Protein AF-A0A2W6C1U0-F1 (afdb_monomer_lite)

pLDDT: mean 88.22, std 11.82, range [47.94, 98.25]

Sequence (94 aa):
MPPDPFDLALVHSGEMDEQALGQVASDRREALLARQNSVRHLAEETDPWLTEAERMTIEHLIGRLAAEVRWHEQLLDRLPKIVADHQARRDEYS

Radius of gyration: 17.96 Å; chains: 1; bounding box: 37×24×55 Å

Foldseek 3Di:
DPPDVLVVCLVVCLVPDLVVNLVVLVVVLVVLVVVLVVLVVVCVVCVVVDDPVRVVVSVVSSVVSVVSNVVSVVCSVCSVVSNVVSVVVVVVVD

Secondary structure (DSSP, 8-state):
-PPPHHHHHHHTGGGS-HHHHHHHHHHHHHHHHHHHHHHHHHHHHHGGG--HHHHHHHHHHHHHHHHHHHHHHHHHHHHHHHHHHHHHHHHH--

Structure (mmCIF, N/CA/C/O backbone):
data_AF-A0A2W6C1U0-F1
#
_entry.id   AF-A0A2W6C1U0-F1
#
loop_
_atom_site.group_PDB
_atom_site.id
_atom_site.type_symbol
_atom_site.label_atom_id
_atom_site.label_alt_id
_atom_site.label_comp_id
_atom_site.label_asym_id
_atom_site.label_entity_id
_atom_site.label_seq_id
_atom_site.pdbx_PDB_ins_code
_atom_site.Cartn_x
_atom_site.Cartn_y
_atom_site.Cartn_z
_atom_site.occupancy
_atom_site.B_iso_or_equiv
_atom_site.auth_seq_id
_atom_site.auth_comp_id
_atom_site.auth_asym_id
_atom_site.auth_atom_id
_atom_site.pdbx_PDB_model_num
ATOM 1 N N . MET A 1 1 ? -4.867 19.000 -5.882 1.00 47.94 1 MET A N 1
ATOM 2 C CA . MET A 1 1 ? -3.946 18.119 -5.139 1.00 47.94 1 MET A CA 1
ATOM 3 C C . MET A 1 1 ? -2.726 17.946 -6.025 1.00 47.94 1 MET A C 1
ATOM 5 O O . MET A 1 1 ? -2.944 17.715 -7.210 1.00 47.94 1 MET A O 1
ATOM 9 N N . PRO A 1 2 ? -1.497 18.191 -5.543 1.00 50.81 2 PRO A N 1
ATOM 10 C CA . PRO 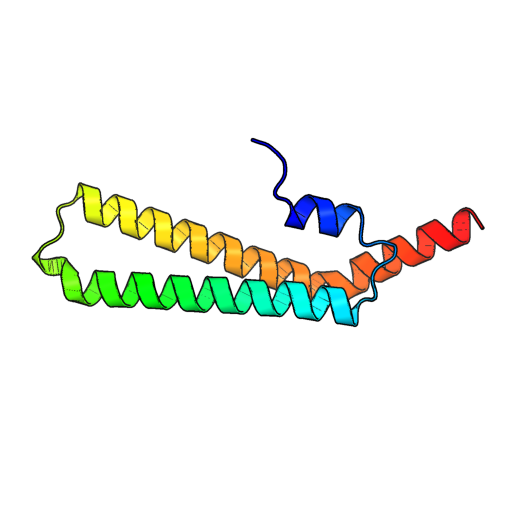A 1 2 ? -0.309 17.910 -6.346 1.00 50.81 2 PRO A CA 1
ATOM 11 C C . PRO A 1 2 ? -0.317 16.430 -6.772 1.00 50.81 2 PRO A C 1
ATOM 13 O O . PRO A 1 2 ? -0.862 15.614 -6.022 1.00 50.81 2 PRO A O 1
ATOM 16 N N . PRO A 1 3 ? 0.206 16.094 -7.966 1.00 62.53 3 PRO A N 1
ATOM 17 C CA . PRO A 1 3 ? 0.305 14.705 -8.411 1.00 62.53 3 PRO A CA 1
ATOM 18 C C . PRO A 1 3 ? 1.086 13.886 -7.379 1.00 62.53 3 PRO A C 1
ATOM 20 O O . PRO A 1 3 ? 2.008 14.421 -6.752 1.00 62.53 3 PRO A O 1
ATOM 23 N N . ASP A 1 4 ? 0.704 12.620 -7.171 1.00 76.75 4 ASP A N 1
ATOM 24 C CA . ASP A 1 4 ? 1.478 11.745 -6.289 1.00 76.75 4 ASP A CA 1
ATOM 25 C C . ASP A 1 4 ? 2.925 11.710 -6.818 1.00 76.75 4 ASP A C 1
ATOM 27 O O . ASP A 1 4 ? 3.132 11.568 -8.028 1.00 76.75 4 ASP A O 1
ATOM 31 N N . PRO A 1 5 ? 3.947 11.877 -5.960 1.00 70.12 5 PRO A N 1
ATOM 32 C CA . PRO A 1 5 ? 5.340 11.838 -6.397 1.00 70.12 5 PRO A CA 1
ATOM 33 C C . PRO A 1 5 ? 5.694 10.559 -7.166 1.00 70.12 5 PRO A C 1
ATOM 35 O O . PRO A 1 5 ? 6.572 10.583 -8.025 1.00 70.12 5 PRO A O 1
ATOM 38 N N . PHE A 1 6 ? 5.001 9.457 -6.876 1.00 74.06 6 PHE A N 1
ATOM 39 C CA . PHE A 1 6 ? 5.135 8.190 -7.575 1.00 74.06 6 PHE A CA 1
ATOM 40 C C . PHE A 1 6 ? 4.513 8.234 -8.974 1.00 74.06 6 PHE A C 1
ATOM 42 O O . PHE A 1 6 ? 5.142 7.770 -9.919 1.00 74.06 6 PHE A O 1
ATOM 49 N N . ASP A 1 7 ? 3.335 8.843 -9.137 1.00 79.75 7 ASP A N 1
ATOM 50 C CA . ASP A 1 7 ? 2.722 9.045 -10.458 1.00 79.75 7 ASP A CA 1
ATOM 51 C C . ASP A 1 7 ? 3.627 9.901 -11.348 1.00 79.75 7 ASP A C 1
ATOM 53 O O . ASP A 1 7 ? 3.823 9.610 -12.528 1.00 79.75 7 ASP A O 1
ATOM 57 N N . LEU A 1 8 ? 4.228 10.942 -10.767 1.00 68.94 8 LEU A N 1
ATOM 58 C CA . LEU A 1 8 ? 5.170 11.805 -11.470 1.00 68.94 8 LEU A CA 1
ATOM 59 C C . LEU A 1 8 ? 6.441 11.039 -11.865 1.00 68.94 8 LEU A C 1
ATOM 61 O O . LEU A 1 8 ? 6.879 11.124 -13.010 1.00 68.94 8 LEU A O 1
ATOM 65 N N . ALA A 1 9 ? 7.011 10.260 -10.942 1.00 75.19 9 ALA A N 1
ATOM 66 C CA . ALA A 1 9 ? 8.168 9.416 -11.226 1.00 75.19 9 ALA A CA 1
ATOM 67 C C . ALA A 1 9 ? 7.865 8.380 -12.320 1.00 75.19 9 ALA A C 1
ATOM 69 O O . ALA A 1 9 ? 8.692 8.175 -13.204 1.00 75.19 9 ALA A O 1
ATOM 70 N N . LEU A 1 10 ? 6.667 7.789 -12.316 1.00 79.12 10 LEU A N 1
ATOM 71 C CA . LEU A 1 10 ? 6.220 6.849 -13.340 1.00 79.12 10 LEU A CA 1
ATOM 72 C C . LEU A 1 10 ? 6.153 7.507 -14.725 1.00 79.12 10 LEU A C 1
ATOM 74 O O . LEU A 1 10 ? 6.679 6.952 -15.686 1.00 79.12 10 LEU A O 1
ATOM 78 N N . VAL A 1 11 ? 5.580 8.710 -14.835 1.00 79.25 11 VAL A N 1
ATOM 79 C CA . VAL A 1 11 ? 5.519 9.464 -16.105 1.00 79.25 11 VAL A CA 1
ATOM 80 C C . VAL A 1 11 ? 6.916 9.774 -16.661 1.00 79.25 11 VAL A C 1
ATOM 82 O O . VAL A 1 11 ? 7.110 9.788 -17.877 1.00 79.25 11 VAL A O 1
ATOM 85 N N . HIS A 1 12 ? 7.897 9.991 -15.785 1.00 72.81 12 HIS A N 1
ATOM 86 C CA . HIS A 1 12 ? 9.281 10.298 -16.156 1.00 72.81 12 HIS A CA 1
ATOM 87 C C . HIS A 1 12 ? 10.216 9.080 -16.152 1.00 72.81 12 HIS A C 1
ATOM 89 O O . HIS A 1 12 ? 11.417 9.228 -16.368 1.00 72.81 12 HIS A O 1
ATOM 95 N N . SER A 1 13 ? 9.683 7.871 -15.965 1.00 70.50 13 SER A N 1
ATOM 96 C CA . SER A 1 13 ? 10.472 6.644 -15.806 1.00 70.50 13 SER A CA 1
ATOM 97 C C . SER A 1 13 ? 11.141 6.140 -17.089 1.00 70.50 13 SER A C 1
ATOM 99 O O . SER A 1 13 ? 11.777 5.094 -17.066 1.00 70.50 13 SER A O 1
ATOM 101 N N . GLY A 1 14 ? 11.068 6.880 -18.201 1.00 66.38 14 G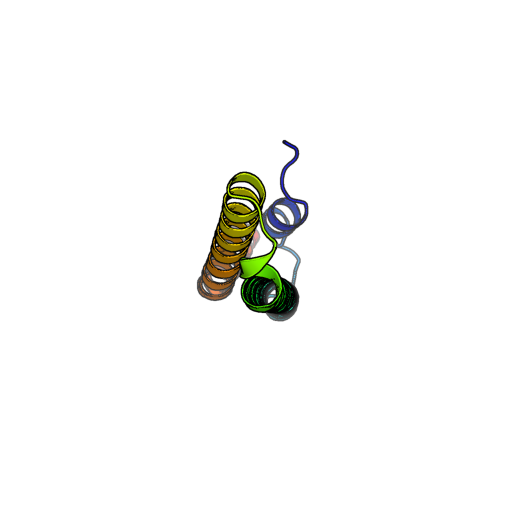LY A N 1
ATOM 102 C CA . GLY A 1 14 ? 11.669 6.482 -19.479 1.00 66.38 14 GLY A CA 1
ATOM 103 C C . GLY A 1 14 ? 13.183 6.223 -19.428 1.00 66.38 14 GLY A C 1
ATOM 104 O O . GLY A 1 14 ? 13.705 5.529 -20.298 1.00 66.38 14 GLY A O 1
ATOM 105 N N . GLU A 1 15 ? 13.886 6.728 -18.412 1.00 66.25 15 GLU A N 1
ATOM 106 C CA . GLU A 1 15 ? 15.310 6.448 -18.165 1.00 66.25 15 GLU A CA 1
ATOM 107 C C . GLU A 1 15 ? 15.560 5.350 -17.117 1.00 66.25 15 GLU A C 1
ATOM 109 O O . GLU A 1 15 ? 16.702 4.937 -16.918 1.00 66.25 15 GLU A O 1
ATOM 114 N N . MET A 1 16 ? 14.516 4.872 -16.436 1.00 68.56 16 MET A N 1
ATOM 115 C CA . MET A 1 16 ? 14.630 3.859 -15.393 1.00 68.56 16 MET A CA 1
ATOM 116 C C . MET A 1 16 ? 14.617 2.450 -15.984 1.00 68.56 16 MET A C 1
ATOM 118 O O . MET A 1 16 ? 13.874 2.142 -16.913 1.00 68.56 16 MET A O 1
ATOM 122 N N . ASP A 1 17 ? 15.433 1.583 -15.394 1.00 80.06 17 ASP A N 1
ATOM 123 C CA . ASP A 1 17 ? 15.412 0.151 -15.662 1.00 80.06 17 ASP A CA 1
ATOM 124 C C . ASP A 1 17 ? 14.079 -0.471 -15.201 1.00 80.06 17 ASP A C 1
ATOM 126 O O . ASP A 1 17 ? 13.577 -0.154 -14.117 1.00 80.06 17 ASP A O 1
ATOM 130 N N . GLU A 1 18 ? 13.517 -1.372 -16.013 1.00 83.44 18 GLU A N 1
ATOM 131 C CA . GLU A 1 18 ? 12.256 -2.073 -15.733 1.00 83.44 18 GLU A CA 1
ATOM 132 C C . GLU A 1 18 ? 12.317 -2.795 -14.389 1.00 83.44 18 GLU A C 1
ATOM 134 O O . GLU A 1 18 ? 11.382 -2.716 -13.591 1.00 83.44 18 GLU A O 1
ATOM 139 N N . GLN A 1 19 ? 13.443 -3.459 -14.117 1.00 86.00 19 GLN A N 1
ATOM 140 C CA . GLN A 1 19 ? 13.640 -4.202 -12.880 1.00 86.00 19 GLN A CA 1
ATOM 141 C C . GLN A 1 19 ? 13.644 -3.263 -11.667 1.00 86.00 19 GLN A C 1
ATOM 143 O O . GLN A 1 19 ? 13.029 -3.571 -10.645 1.00 86.00 19 GLN A O 1
ATOM 148 N N . ALA A 1 20 ? 14.292 -2.101 -11.778 1.00 84.88 20 ALA A N 1
ATOM 149 C CA . ALA A 1 20 ? 14.315 -1.103 -10.714 1.00 84.88 20 ALA A CA 1
ATOM 150 C C . ALA A 1 20 ? 12.915 -0.528 -10.443 1.00 84.88 20 ALA A C 1
ATOM 152 O O . ALA A 1 20 ? 12.497 -0.436 -9.287 1.00 84.88 20 ALA A O 1
ATOM 153 N N . LEU A 1 21 ? 12.167 -0.182 -11.496 1.00 84.56 21 LEU A N 1
ATOM 154 C CA . LEU A 1 21 ? 10.801 0.325 -11.363 1.00 84.56 21 LEU A CA 1
ATOM 155 C C . LEU A 1 21 ? 9.854 -0.741 -10.787 1.00 84.56 21 LEU A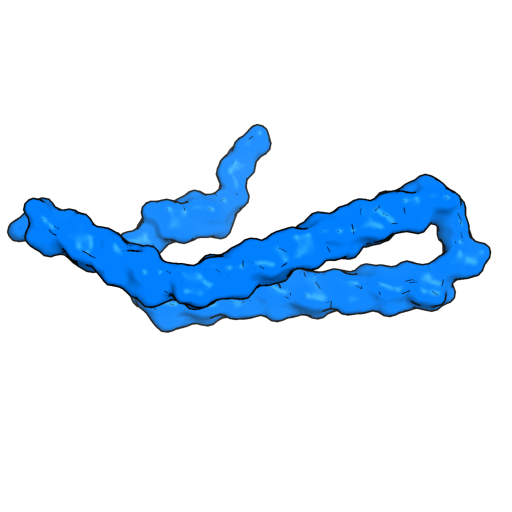 C 1
ATOM 157 O O . LEU A 1 21 ? 9.042 -0.438 -9.911 1.00 84.56 21 LEU A O 1
ATOM 161 N N . GLY A 1 22 ? 10.006 -1.994 -11.223 1.00 90.81 22 GLY A N 1
ATOM 162 C CA . GLY A 1 22 ? 9.285 -3.145 -10.684 1.00 90.81 22 GLY A CA 1
ATOM 163 C C . GLY A 1 22 ? 9.544 -3.357 -9.197 1.00 90.81 22 GLY A C 1
ATOM 164 O O . GLY A 1 22 ? 8.592 -3.517 -8.433 1.00 90.81 22 GLY A O 1
ATOM 165 N N . GLN A 1 23 ? 10.805 -3.277 -8.764 1.00 91.25 23 GLN A N 1
ATOM 166 C CA . GLN A 1 23 ? 11.153 -3.418 -7.351 1.00 91.25 23 GLN A CA 1
ATOM 167 C C . GLN A 1 23 ? 10.519 -2.309 -6.505 1.00 91.25 23 GLN A C 1
ATOM 169 O O . GLN A 1 23 ? 9.854 -2.598 -5.515 1.00 91.25 23 GLN A O 1
ATOM 174 N N . VAL A 1 24 ? 10.638 -1.047 -6.929 1.00 89.50 24 VAL A N 1
ATOM 175 C CA . VAL A 1 24 ? 10.065 0.094 -6.195 1.00 89.50 24 VAL A CA 1
ATOM 176 C C . VAL A 1 24 ? 8.535 0.004 -6.106 1.00 89.50 24 VAL A C 1
ATOM 178 O O . VAL A 1 24 ? 7.956 0.275 -5.050 1.00 89.50 24 VAL A O 1
ATOM 181 N N . ALA A 1 25 ? 7.863 -0.403 -7.187 1.00 91.31 25 ALA A N 1
ATOM 182 C CA . ALA A 1 25 ? 6.418 -0.618 -7.185 1.00 91.31 25 ALA A CA 1
ATOM 183 C C . ALA A 1 25 ? 6.005 -1.786 -6.269 1.00 91.31 25 ALA A C 1
ATOM 185 O O . ALA A 1 25 ? 5.006 -1.674 -5.550 1.00 91.31 25 ALA A O 1
ATOM 186 N N . SER A 1 26 ? 6.780 -2.876 -6.254 1.00 95.00 26 SER A N 1
ATOM 187 C CA . SER A 1 26 ? 6.544 -4.037 -5.388 1.00 95.00 26 SER A CA 1
ATOM 188 C C . SER A 1 26 ? 6.715 -3.688 -3.911 1.00 95.00 26 SER A C 1
ATOM 190 O O . SER A 1 26 ? 5.810 -3.944 -3.118 1.00 95.00 26 SER A O 1
ATOM 192 N N . ASP A 1 27 ? 7.810 -3.020 -3.545 1.00 94.88 27 ASP A N 1
ATOM 193 C CA . ASP A 1 27 ? 8.084 -2.609 -2.163 1.00 94.88 27 ASP A CA 1
ATOM 194 C C . ASP A 1 27 ? 6.963 -1.706 -1.628 1.00 94.88 27 ASP A C 1
ATOM 196 O O . ASP A 1 27 ? 6.473 -1.868 -0.504 1.00 94.88 27 ASP A O 1
ATOM 200 N N . ARG A 1 28 ? 6.490 -0.766 -2.461 1.00 94.06 28 ARG A N 1
ATOM 201 C CA . ARG A 1 28 ? 5.379 0.120 -2.095 1.00 94.06 28 ARG A CA 1
ATOM 202 C C . ARG A 1 28 ? 4.068 -0.649 -1.939 1.00 94.06 28 ARG A C 1
ATOM 204 O O . ARG A 1 28 ? 3.343 -0.406 -0.971 1.00 94.06 28 ARG A O 1
ATOM 211 N N . ARG A 1 29 ? 3.773 -1.599 -2.834 1.00 96.56 29 ARG A N 1
ATOM 212 C CA . ARG A 1 29 ? 2.609 -2.493 -2.712 1.00 96.56 29 ARG A CA 1
ATOM 213 C C . ARG A 1 29 ? 2.647 -3.273 -1.397 1.00 96.56 29 ARG A C 1
ATOM 215 O O . ARG A 1 29 ? 1.636 -3.330 -0.699 1.00 96.56 29 ARG A O 1
ATOM 222 N N . GLU A 1 30 ? 3.790 -3.859 -1.052 1.00 98.06 30 GLU A N 1
ATOM 223 C CA . GLU A 1 30 ? 3.960 -4.646 0.172 1.00 98.06 30 GLU A CA 1
ATOM 224 C C . GLU A 1 30 ? 3.768 -3.796 1.430 1.00 98.06 30 GLU A C 1
ATOM 226 O O . GLU A 1 30 ? 3.036 -4.196 2.337 1.00 98.06 30 GLU A O 1
ATOM 231 N N . ALA A 1 31 ? 4.332 -2.586 1.461 1.00 97.06 31 ALA A N 1
ATOM 232 C CA . ALA A 1 31 ? 4.139 -1.654 2.569 1.00 97.06 31 ALA A CA 1
ATOM 233 C C . ALA A 1 31 ? 2.663 -1.247 2.746 1.00 97.06 31 ALA A C 1
ATOM 235 O O . ALA A 1 31 ? 2.156 -1.187 3.871 1.00 97.06 31 ALA A O 1
ATOM 236 N N . LEU A 1 32 ? 1.949 -0.993 1.643 1.00 97.06 32 LEU A N 1
ATOM 237 C CA . LEU A 1 32 ? 0.518 -0.672 1.661 1.00 97.06 32 LEU A CA 1
ATOM 238 C C . LEU A 1 32 ? -0.323 -1.850 2.163 1.00 97.06 32 LEU A C 1
ATOM 240 O O . LEU A 1 32 ? -1.216 -1.652 2.990 1.00 97.06 32 LEU A O 1
ATOM 244 N N . LEU A 1 33 ? -0.014 -3.065 1.706 1.00 98.00 33 LEU A N 1
ATOM 245 C CA . LEU A 1 33 ? -0.697 -4.285 2.127 1.00 98.00 33 LEU A CA 1
ATOM 246 C C . LEU A 1 33 ? -0.463 -4.574 3.615 1.00 98.00 33 LEU A C 1
ATOM 248 O O . LEU A 1 33 ? -1.414 -4.837 4.350 1.00 98.00 33 LEU A O 1
ATOM 252 N N . ALA A 1 34 ? 0.782 -4.459 4.083 1.00 98.25 34 ALA A N 1
ATOM 253 C CA . ALA A 1 34 ? 1.116 -4.606 5.495 1.00 98.25 34 ALA A CA 1
ATOM 254 C C . ALA A 1 34 ? 0.341 -3.594 6.349 1.00 98.25 34 ALA A C 1
ATOM 256 O O . ALA A 1 34 ? -0.300 -3.968 7.330 1.00 98.25 34 ALA A O 1
ATOM 257 N N . ARG A 1 35 ? 0.307 -2.322 5.929 1.00 98.06 35 ARG A N 1
ATOM 258 C CA . ARG A 1 35 ? -0.465 -1.281 6.616 1.00 98.06 35 ARG A CA 1
ATOM 259 C C . ARG A 1 35 ? -1.960 -1.590 6.639 1.00 98.06 35 ARG A C 1
ATOM 261 O O . ARG A 1 35 ? -2.594 -1.399 7.674 1.00 98.06 35 ARG A O 1
ATOM 268 N N . GLN A 1 36 ? -2.527 -2.054 5.527 1.00 98.06 36 GLN A N 1
ATOM 269 C CA . GLN A 1 36 ? -3.937 -2.434 5.453 1.00 98.06 36 GLN A CA 1
ATOM 270 C C . GLN A 1 36 ? -4.270 -3.544 6.455 1.00 98.06 36 GLN A C 1
ATOM 272 O O . GLN A 1 36 ? -5.270 -3.443 7.167 1.00 98.06 36 GLN A O 1
ATOM 277 N N . ASN A 1 37 ? -3.426 -4.574 6.524 1.00 97.94 37 ASN A N 1
ATOM 278 C CA . ASN A 1 37 ? -3.604 -5.697 7.438 1.00 97.94 37 ASN A CA 1
ATOM 279 C C . ASN A 1 37 ? -3.494 -5.253 8.900 1.00 97.94 37 ASN A C 1
ATOM 281 O O . ASN A 1 37 ? -4.350 -5.614 9.702 1.00 97.94 37 ASN A O 1
ATOM 285 N N . SER A 1 38 ? -2.518 -4.403 9.233 1.00 98.00 38 SER A N 1
ATOM 286 C CA . SER A 1 38 ? -2.377 -3.858 10.588 1.00 98.00 38 SER A CA 1
ATOM 287 C C . SER A 1 38 ? -3.591 -3.033 11.019 1.00 98.00 38 SER A C 1
ATOM 289 O O . SER A 1 38 ? -4.061 -3.183 12.143 1.00 98.00 38 SER A O 1
ATOM 291 N N . VAL A 1 39 ? -4.132 -2.185 10.134 1.00 97.38 39 VAL A N 1
ATOM 292 C CA . VAL A 1 39 ? -5.343 -1.398 10.435 1.00 97.38 39 VAL A CA 1
ATOM 293 C C . VAL A 1 39 ? -6.546 -2.313 10.649 1.00 97.38 39 VAL A C 1
ATOM 295 O O . VAL A 1 39 ? -7.316 -2.086 11.575 1.00 97.38 39 VAL A O 1
ATOM 298 N N . ARG A 1 40 ? -6.702 -3.352 9.821 1.00 97.12 40 ARG A N 1
ATOM 299 C CA . ARG A 1 40 ? -7.800 -4.315 9.960 1.00 97.12 40 ARG A CA 1
ATOM 300 C C . ARG A 1 40 ? -7.727 -5.072 11.280 1.00 97.12 40 ARG A C 1
ATOM 302 O O . ARG A 1 40 ? -8.726 -5.144 11.980 1.00 97.12 40 ARG A O 1
ATOM 309 N N . HIS A 1 41 ? -6.543 -5.563 11.627 1.00 96.94 41 HIS A N 1
ATOM 310 C CA . HIS A 1 41 ? -6.336 -6.288 12.872 1.00 96.94 41 HIS A CA 1
ATOM 311 C C . HIS A 1 41 ? -6.653 -5.413 14.092 1.00 96.94 41 HIS A C 1
ATOM 313 O O . HIS A 1 41 ? -7.417 -5.816 14.961 1.00 96.94 41 HIS A O 1
ATOM 319 N N . LEU A 1 42 ? -6.163 -4.168 14.104 1.00 95.19 42 LEU A N 1
ATOM 320 C CA . LEU A 1 42 ? -6.466 -3.224 15.178 1.00 95.19 42 LEU A CA 1
ATOM 321 C C . LEU A 1 42 ? -7.966 -2.903 15.268 1.00 95.19 42 LEU A C 1
ATOM 323 O O . LEU A 1 42 ? -8.505 -2.777 16.366 1.00 95.19 42 LEU A O 1
ATOM 327 N N . ALA A 1 43 ? -8.647 -2.758 14.129 1.00 95.06 43 ALA A N 1
ATOM 328 C CA . ALA A 1 43 ? -10.085 -2.509 14.092 1.00 95.06 43 ALA A CA 1
ATOM 329 C C . ALA A 1 43 ? -10.874 -3.672 14.706 1.00 95.06 43 ALA A C 1
ATOM 331 O O . ALA A 1 43 ? -11.768 -3.437 15.508 1.00 95.06 43 ALA A O 1
ATOM 332 N N . GLU A 1 44 ? -10.502 -4.912 14.382 1.00 95.12 44 GLU A N 1
ATOM 333 C CA . GLU A 1 44 ? -11.123 -6.121 14.935 1.00 95.12 44 GLU A CA 1
ATOM 334 C C . GLU A 1 44 ? -10.918 -6.226 16.455 1.00 95.12 44 GLU A C 1
ATOM 336 O O . GLU A 1 44 ? -11.851 -6.566 17.180 1.00 95.12 44 GLU A O 1
ATOM 341 N N . GLU A 1 45 ? -9.726 -5.889 16.957 1.00 95.38 45 GLU A N 1
ATOM 342 C CA . GLU A 1 45 ? -9.423 -5.907 18.396 1.00 95.38 45 GLU A CA 1
ATOM 343 C C . GLU A 1 45 ? -10.139 -4.798 19.181 1.00 95.38 45 GLU A C 1
ATOM 345 O O . GLU A 1 45 ? -10.507 -4.986 20.344 1.00 95.38 45 GLU A O 1
ATOM 350 N N . THR A 1 46 ? -10.321 -3.628 18.564 1.00 94.06 46 THR A N 1
ATOM 351 C CA . THR A 1 46 ? -10.863 -2.435 19.232 1.00 94.06 46 THR A CA 1
ATOM 352 C C . THR A 1 46 ? -12.348 -2.205 18.976 1.00 94.06 46 THR A C 1
ATOM 354 O O . THR A 1 46 ? -12.929 -1.359 19.653 1.00 94.06 46 THR A O 1
ATOM 357 N N . ASP A 1 47 ? -12.977 -2.991 18.094 1.00 92.62 47 ASP A N 1
ATOM 358 C CA . ASP A 1 47 ? -14.378 -2.868 17.669 1.00 92.62 47 ASP A CA 1
ATOM 359 C C . ASP A 1 47 ? -15.368 -2.558 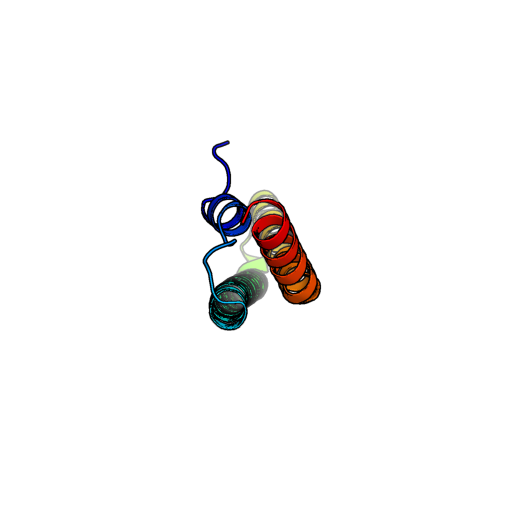18.810 1.00 92.62 47 ASP A C 1
ATOM 361 O O . ASP A 1 47 ? -16.133 -1.597 18.675 1.00 92.62 47 ASP A O 1
ATOM 365 N N . PRO A 1 48 ? -15.330 -3.246 19.975 1.00 94.44 48 PRO A N 1
ATOM 366 C CA . PRO A 1 48 ? -16.273 -2.989 21.068 1.00 94.44 48 PRO A CA 1
ATOM 367 C C . PRO A 1 48 ? -16.202 -1.572 21.657 1.00 94.44 48 PRO A C 1
ATOM 369 O O . PRO A 1 48 ? -17.134 -1.143 22.335 1.00 94.44 48 PRO A O 1
ATOM 372 N N . TRP A 1 49 ? -15.098 -0.861 21.426 1.00 94.88 49 TRP A N 1
ATOM 373 C CA . TRP A 1 49 ? -14.812 0.463 21.976 1.00 94.88 49 TRP A CA 1
ATOM 374 C C . TRP A 1 49 ? -14.949 1.587 20.945 1.00 94.88 49 TRP A C 1
ATOM 376 O O . TRP A 1 49 ? -14.818 2.753 21.312 1.00 94.88 49 TRP A O 1
ATOM 386 N N . LEU A 1 50 ? -15.207 1.254 19.677 1.00 95.19 50 LEU A N 1
ATOM 387 C CA . LEU A 1 50 ? -15.321 2.228 18.597 1.00 95.19 50 LEU A CA 1
ATOM 388 C C . LEU A 1 50 ? -16.737 2.791 18.496 1.00 95.19 50 LEU A C 1
ATOM 390 O O . LEU A 1 50 ? -17.728 2.058 18.451 1.00 95.19 50 LEU A O 1
ATOM 394 N N . THR A 1 51 ? -16.820 4.108 18.355 1.00 97.44 51 THR A N 1
ATOM 395 C CA . THR A 1 51 ? -18.029 4.797 17.904 1.00 97.44 51 THR A CA 1
ATOM 396 C C . THR A 1 51 ? -18.301 4.517 16.422 1.00 97.44 51 THR A C 1
ATOM 398 O O . THR A 1 51 ? -17.397 4.199 15.648 1.00 97.44 51 THR A O 1
ATOM 401 N N . GLU A 1 52 ? -19.543 4.721 15.979 1.00 97.25 52 GLU A N 1
ATOM 402 C CA . GLU A 1 52 ? -19.918 4.574 14.562 1.00 97.25 52 GLU A CA 1
ATOM 403 C C . GLU A 1 52 ? -19.107 5.486 13.625 1.00 97.25 52 GLU A C 1
ATOM 405 O O . GLU A 1 52 ? -18.743 5.094 12.518 1.00 97.25 52 GLU A O 1
ATOM 410 N N . ALA A 1 53 ? -18.767 6.700 14.070 1.00 97.44 53 ALA A N 1
ATOM 411 C CA . ALA A 1 53 ? -17.944 7.616 13.280 1.00 97.44 53 ALA A CA 1
ATOM 412 C C . ALA A 1 53 ? -16.503 7.101 13.110 1.00 97.44 53 ALA A C 1
ATOM 414 O O . ALA A 1 53 ? -15.908 7.247 12.036 1.00 97.44 53 ALA A O 1
ATOM 415 N N . GLU A 1 54 ? -15.941 6.477 14.148 1.00 97.19 54 GLU A N 1
ATOM 416 C CA . GLU A 1 54 ? -14.615 5.857 14.089 1.00 97.19 54 GLU A CA 1
ATOM 417 C C . GLU A 1 54 ? -14.625 4.619 13.190 1.00 97.19 54 GLU A C 1
ATOM 419 O O . GLU A 1 54 ? -13.747 4.503 12.334 1.00 97.19 54 GLU A O 1
ATOM 424 N N . ARG A 1 55 ? -15.654 3.764 13.293 1.00 96.94 55 ARG A N 1
ATOM 425 C CA . ARG A 1 55 ? -15.864 2.619 12.386 1.00 96.94 55 ARG A CA 1
ATOM 426 C C . ARG A 1 55 ? -15.881 3.072 10.927 1.00 96.94 55 ARG A C 1
ATOM 428 O O . ARG A 1 55 ? -15.068 2.606 10.132 1.00 96.94 55 ARG A O 1
ATOM 435 N N . MET A 1 56 ? -16.702 4.071 10.602 1.00 98.00 56 MET A N 1
ATOM 436 C CA . MET A 1 56 ? -16.777 4.644 9.253 1.00 98.00 56 MET A CA 1
ATOM 437 C C . MET A 1 56 ? -15.432 5.197 8.761 1.00 98.00 56 MET A C 1
ATOM 439 O O . MET A 1 56 ? -15.073 5.042 7.591 1.00 98.00 56 MET A O 1
ATOM 443 N N . THR A 1 57 ? -14.666 5.844 9.641 1.00 97.75 57 THR A N 1
ATOM 444 C CA . THR A 1 57 ? -13.350 6.401 9.291 1.00 97.75 57 THR A CA 1
ATOM 445 C C . THR A 1 57 ? -12.327 5.297 9.016 1.00 97.75 57 THR A C 1
ATOM 447 O O . THR A 1 57 ? -11.557 5.388 8.054 1.00 97.75 57 THR A O 1
ATOM 450 N N . ILE A 1 58 ? -12.329 4.239 9.828 1.00 97.38 58 ILE A N 1
ATOM 451 C CA . ILE A 1 58 ? -11.453 3.075 9.666 1.00 97.38 58 ILE A CA 1
ATOM 452 C C . ILE A 1 58 ? -11.808 2.307 8.392 1.00 97.38 58 ILE A C 1
ATOM 454 O O . ILE A 1 58 ? -10.916 2.010 7.596 1.00 97.38 58 ILE A O 1
ATOM 458 N N . GLU A 1 59 ? -13.092 2.047 8.141 1.00 97.19 59 GLU A N 1
ATOM 459 C CA . GLU A 1 59 ? -13.560 1.415 6.903 1.00 97.19 59 GLU A CA 1
ATOM 460 C C . GLU A 1 59 ? -13.132 2.214 5.671 1.00 97.19 59 GLU A C 1
ATOM 462 O O . GLU A 1 59 ? -12.602 1.652 4.707 1.00 97.19 59 GLU A O 1
ATOM 467 N N . HIS A 1 60 ? -13.281 3.541 5.717 1.00 98.06 60 HIS A N 1
ATOM 468 C CA . HIS A 1 60 ? -12.827 4.415 4.643 1.00 98.06 60 HIS A CA 1
ATOM 469 C C . HIS A 1 60 ? -11.310 4.312 4.413 1.00 98.06 60 HIS A C 1
ATOM 471 O O . HIS A 1 60 ? -10.863 4.212 3.266 1.00 98.06 60 HIS A O 1
ATOM 477 N N . LEU A 1 61 ? -10.505 4.287 5.482 1.00 97.88 61 LEU A N 1
ATOM 478 C CA . LEU A 1 61 ? -9.054 4.106 5.388 1.00 97.88 61 LEU A CA 1
ATOM 479 C C . LEU A 1 61 ? -8.685 2.744 4.780 1.00 97.88 61 LE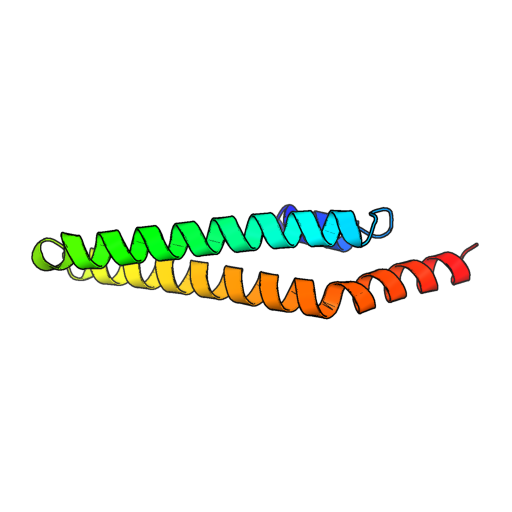U A C 1
ATOM 481 O O . LEU A 1 61 ? -7.849 2.691 3.876 1.00 97.88 61 LEU A O 1
ATOM 485 N N . ILE A 1 62 ? -9.319 1.658 5.230 1.00 97.81 62 ILE A N 1
ATOM 486 C CA . ILE A 1 62 ? -9.108 0.308 4.686 1.00 97.81 62 ILE A CA 1
ATOM 487 C C . ILE A 1 62 ? -9.468 0.273 3.198 1.00 97.81 62 ILE A C 1
ATOM 489 O O . ILE A 1 62 ? -8.715 -0.294 2.403 1.00 97.81 62 ILE A O 1
ATOM 493 N N . GLY A 1 63 ? -10.582 0.898 2.809 1.00 97.81 63 GLY A N 1
ATOM 494 C CA . GLY A 1 63 ? -11.025 0.995 1.419 1.00 97.81 63 GLY A CA 1
ATOM 495 C C . GLY A 1 63 ? -10.037 1.757 0.534 1.00 97.81 63 GLY A C 1
ATOM 496 O O . GLY A 1 63 ? -9.718 1.298 -0.565 1.00 97.81 63 GLY A O 1
ATOM 497 N N . ARG A 1 64 ? -9.492 2.876 1.029 1.00 97.81 64 ARG A N 1
ATOM 498 C CA . ARG A 1 64 ? -8.438 3.632 0.337 1.00 97.81 64 ARG A CA 1
ATOM 499 C C . ARG A 1 64 ? -7.170 2.805 0.164 1.00 97.81 64 ARG A C 1
ATOM 501 O O . ARG A 1 64 ? -6.697 2.677 -0.956 1.00 97.81 64 ARG A O 1
ATOM 508 N N . LEU A 1 65 ? -6.665 2.181 1.230 1.00 97.62 65 LEU A N 1
ATOM 509 C CA . LEU A 1 65 ? -5.479 1.318 1.151 1.00 97.62 65 LEU A CA 1
ATOM 510 C C . LEU A 1 65 ? -5.689 0.152 0.174 1.00 97.62 65 LEU A C 1
ATOM 512 O O . LEU A 1 65 ? -4.802 -0.149 -0.617 1.00 97.62 65 LEU A O 1
ATOM 516 N N . ALA A 1 66 ? -6.879 -0.455 0.163 1.00 97.69 66 ALA A N 1
ATOM 517 C CA . ALA A 1 66 ? -7.216 -1.510 -0.790 1.00 97.69 66 ALA A CA 1
ATOM 518 C C . ALA A 1 66 ? -7.170 -1.021 -2.247 1.00 97.69 66 ALA A C 1
ATOM 520 O O . ALA A 1 66 ? -6.750 -1.759 -3.135 1.00 97.69 66 ALA A O 1
ATOM 521 N N . ALA A 1 67 ? -7.644 0.202 -2.505 1.00 97.50 67 ALA A N 1
ATOM 522 C CA . ALA A 1 67 ? -7.597 0.800 -3.834 1.00 97.50 67 ALA A CA 1
ATOM 523 C C . ALA A 1 67 ? -6.153 1.064 -4.282 1.00 97.50 67 ALA A C 1
ATOM 525 O O . ALA A 1 67 ? -5.810 0.720 -5.410 1.00 97.50 67 ALA A O 1
ATOM 526 N N . GLU A 1 68 ? -5.310 1.576 -3.384 1.00 95.56 68 GLU A N 1
ATOM 527 C CA . GLU A 1 68 ? -3.883 1.799 -3.641 1.00 95.56 68 GLU A CA 1
ATOM 528 C C . GLU A 1 68 ? -3.148 0.488 -3.952 1.00 95.56 68 GLU A C 1
ATOM 530 O O . GLU A 1 68 ? -2.415 0.410 -4.935 1.00 95.56 68 GLU A O 1
ATOM 535 N N . VAL A 1 69 ? -3.376 -0.574 -3.167 1.00 96.94 69 VAL A N 1
ATOM 536 C CA . VAL A 1 69 ? -2.776 -1.899 -3.422 1.00 96.94 69 VAL A CA 1
ATOM 537 C C . VAL A 1 69 ? -3.168 -2.415 -4.807 1.00 96.94 69 VAL A C 1
ATOM 539 O O . VAL A 1 69 ? -2.292 -2.774 -5.591 1.00 96.94 69 VAL A O 1
ATOM 542 N N . ARG A 1 70 ? -4.466 -2.388 -5.144 1.00 97.44 70 ARG A N 1
ATOM 543 C CA . ARG A 1 70 ? -4.949 -2.827 -6.465 1.00 97.44 70 ARG A CA 1
ATOM 544 C C . ARG A 1 70 ? -4.357 -2.009 -7.605 1.00 97.44 70 ARG A C 1
ATOM 546 O O . ARG A 1 70 ? -4.125 -2.546 -8.683 1.00 97.44 70 ARG A O 1
ATOM 553 N N . TRP A 1 71 ? -4.151 -0.712 -7.395 1.00 95.06 71 TRP A N 1
ATOM 554 C CA . TRP A 1 71 ? -3.511 0.139 -8.389 1.00 95.06 71 TRP A CA 1
ATOM 555 C C . TRP A 1 71 ? -2.047 -0.264 -8.612 1.00 95.06 71 TRP A C 1
ATOM 557 O O . TRP A 1 71 ? -1.626 -0.382 -9.759 1.00 95.06 71 TRP A O 1
ATOM 567 N N . HIS A 1 72 ? -1.294 -0.575 -7.551 1.00 94.81 72 HIS A N 1
ATOM 568 C CA . HIS A 1 72 ? 0.096 -1.030 -7.690 1.00 94.81 72 HIS A CA 1
ATOM 569 C C . HIS A 1 72 ? 0.193 -2.411 -8.354 1.00 94.81 72 HIS A C 1
ATOM 571 O O . HIS A 1 72 ? 1.087 -2.635 -9.160 1.00 94.81 72 HIS A O 1
ATOM 577 N N . GLU A 1 73 ? -0.744 -3.321 -8.081 1.00 96.31 73 GLU A N 1
ATOM 578 C CA . GLU A 1 73 ? -0.847 -4.603 -8.801 1.00 96.31 73 GLU A CA 1
ATOM 579 C C . GLU A 1 73 ? -1.068 -4.377 -10.300 1.00 96.31 73 GLU A C 1
ATOM 581 O O . GLU A 1 73 ? -0.347 -4.902 -11.143 1.00 96.31 73 GLU A O 1
ATOM 586 N N . GLN A 1 74 ? -2.009 -3.495 -10.629 1.00 95.69 74 GLN A N 1
ATOM 587 C CA . GLN A 1 74 ? -2.295 -3.088 -11.998 1.00 95.69 74 GLN A CA 1
ATOM 588 C C . GLN A 1 74 ? -1.122 -2.405 -12.702 1.00 95.69 74 GLN A C 1
ATOM 590 O O . GLN A 1 74 ? -1.014 -2.511 -13.928 1.00 95.69 74 GLN A O 1
ATOM 595 N N . LEU A 1 75 ? -0.302 -1.662 -11.962 1.00 91.56 75 LEU A N 1
ATOM 596 C CA . LEU A 1 75 ? 0.919 -1.064 -12.474 1.00 91.56 75 LEU A CA 1
ATOM 597 C C . LEU A 1 75 ? 1.943 -2.148 -12.796 1.00 91.56 75 LEU A C 1
ATOM 599 O O . LEU A 1 75 ? 2.410 -2.185 -13.929 1.00 91.56 75 LEU A O 1
ATOM 603 N N . LEU A 1 76 ? 2.243 -3.034 -11.841 1.00 93.12 76 LEU A N 1
ATOM 604 C CA . LEU A 1 76 ? 3.198 -4.134 -12.008 1.00 93.12 76 LEU A CA 1
ATOM 605 C C . LEU A 1 76 ? 2.869 -4.979 -13.249 1.00 93.12 76 LEU A C 1
ATOM 607 O O . LEU A 1 76 ? 3.750 -5.227 -14.068 1.00 93.12 76 LEU A O 1
ATOM 611 N N . ASP A 1 77 ? 1.591 -5.303 -13.464 1.00 95.19 77 ASP A N 1
ATOM 612 C CA . ASP A 1 77 ? 1.124 -6.035 -14.653 1.00 95.19 77 ASP A CA 1
ATOM 613 C C . ASP A 1 77 ? 1.336 -5.271 -15.976 1.00 95.19 77 ASP A C 1
ATOM 615 O O . ASP A 1 77 ? 1.428 -5.863 -17.056 1.00 95.19 77 ASP A O 1
ATOM 619 N N . ARG A 1 78 ? 1.357 -3.934 -15.922 1.00 93.31 78 ARG A N 1
ATOM 620 C CA . ARG A 1 78 ? 1.505 -3.053 -17.090 1.00 93.31 78 ARG A CA 1
ATOM 621 C C . ARG A 1 78 ? 2.940 -2.591 -17.321 1.00 93.31 78 ARG A C 1
ATOM 623 O O . ARG A 1 78 ? 3.202 -2.085 -18.412 1.00 93.31 78 ARG A O 1
ATOM 630 N N . LEU A 1 79 ? 3.849 -2.783 -16.365 1.00 89.62 79 LEU A N 1
ATOM 631 C CA . LEU A 1 79 ? 5.237 -2.322 -16.455 1.00 89.62 79 LEU A CA 1
ATOM 632 C C . LEU A 1 79 ? 5.942 -2.735 -17.754 1.00 89.62 79 LEU A C 1
ATOM 634 O O . LEU A 1 79 ? 6.463 -1.833 -18.411 1.00 89.62 79 LEU A O 1
ATOM 638 N N . PRO A 1 80 ? 5.868 -3.998 -18.224 1.00 88.56 80 PRO A N 1
ATOM 639 C CA . PRO A 1 80 ? 6.541 -4.380 -19.468 1.00 88.56 80 PRO A CA 1
ATOM 640 C C . PRO A 1 80 ? 6.050 -3.573 -20.679 1.00 88.56 80 PRO A C 1
ATOM 642 O O . PRO A 1 80 ? 6.820 -3.205 -21.564 1.00 88.56 80 PRO A O 1
ATOM 645 N N . LYS A 1 81 ? 4.749 -3.249 -20.719 1.00 89.19 81 LYS A N 1
ATOM 646 C CA . LYS A 1 81 ? 4.156 -2.442 -21.797 1.00 89.19 81 LYS A CA 1
ATOM 647 C C . LYS A 1 81 ? 4.570 -0.977 -21.702 1.00 89.19 81 LYS A C 1
ATOM 649 O O . LYS A 1 81 ? 4.799 -0.354 -22.732 1.00 89.19 81 LYS A O 1
ATOM 654 N N . ILE A 1 82 ? 4.646 -0.439 -20.486 1.00 86.81 82 ILE A N 1
ATOM 655 C CA . ILE A 1 82 ? 5.076 0.940 -20.227 1.00 86.81 82 ILE A CA 1
ATOM 656 C C . ILE A 1 82 ? 6.538 1.117 -20.655 1.00 86.81 82 ILE A C 1
ATOM 658 O O . ILE A 1 82 ? 6.858 2.054 -21.382 1.00 86.81 82 ILE A O 1
ATOM 662 N N . VAL A 1 83 ? 7.411 0.180 -20.282 1.00 85.00 83 VAL A N 1
ATOM 663 C CA . VAL A 1 83 ? 8.832 0.200 -20.657 1.00 85.00 83 VAL A CA 1
ATOM 664 C C . VAL A 1 83 ? 9.004 0.102 -22.173 1.00 85.00 83 VAL A C 1
ATOM 666 O O . VAL A 1 83 ? 9.724 0.914 -22.753 1.00 85.00 83 VAL A O 1
ATOM 669 N N . ALA A 1 84 ? 8.294 -0.822 -22.830 1.00 86.19 84 ALA A N 1
ATOM 670 C CA . ALA A 1 84 ? 8.323 -0.946 -24.286 1.00 86.19 84 ALA A CA 1
ATOM 671 C C . ALA A 1 84 ? 7.854 0.339 -25.001 1.00 86.19 84 ALA A C 1
ATOM 673 O O . ALA A 1 84 ? 8.468 0.754 -25.982 1.00 86.19 84 ALA A O 1
ATOM 674 N N . ASP A 1 85 ? 6.807 1.002 -24.497 1.00 86.69 85 ASP A N 1
ATOM 675 C CA . ASP A 1 85 ? 6.306 2.280 -25.031 1.00 86.69 85 ASP A CA 1
ATOM 676 C C . ASP A 1 85 ? 7.347 3.408 -24.891 1.00 86.69 85 ASP A C 1
ATOM 678 O O . ASP A 1 85 ? 7.573 4.179 -25.826 1.00 86.69 85 ASP A O 1
ATOM 682 N N . HIS A 1 86 ? 8.051 3.477 -23.756 1.00 84.19 86 HIS A N 1
ATOM 683 C CA . HIS A 1 86 ? 9.143 4.437 -23.559 1.00 84.19 86 HIS A CA 1
ATOM 684 C C . HIS A 1 86 ? 10.359 4.169 -24.455 1.00 84.19 86 HIS A C 1
ATOM 686 O O . HIS A 1 86 ? 11.005 5.119 -24.903 1.00 84.19 86 HIS A O 1
ATOM 692 N N . GLN A 1 87 ? 10.692 2.903 -24.711 1.00 82.81 87 GLN A N 1
ATOM 693 C CA . GLN A 1 87 ? 11.775 2.527 -25.623 1.00 82.81 87 GLN A CA 1
ATOM 694 C C . GLN A 1 87 ? 11.425 2.887 -27.072 1.00 82.81 87 GLN A C 1
ATOM 696 O O . GLN A 1 87 ? 12.187 3.605 -27.713 1.00 82.81 87 GLN A O 1
ATOM 701 N N . ALA A 1 88 ? 10.233 2.511 -27.545 1.00 84.94 88 ALA A N 1
ATOM 702 C CA . ALA A 1 88 ? 9.784 2.795 -28.909 1.00 84.94 88 ALA A CA 1
ATOM 703 C C . ALA A 1 88 ? 9.771 4.299 -29.233 1.00 84.94 88 ALA A C 1
ATOM 705 O O . ALA A 1 88 ? 10.216 4.705 -30.304 1.00 84.94 88 ALA A O 1
ATOM 706 N N . ARG A 1 89 ? 9.322 5.144 -28.292 1.00 82.06 89 ARG A N 1
ATOM 707 C CA . ARG A 1 89 ? 9.364 6.606 -28.467 1.00 82.06 89 ARG A CA 1
ATOM 708 C C . ARG A 1 89 ? 10.781 7.151 -28.580 1.00 82.06 89 ARG A C 1
ATOM 710 O O . ARG A 1 89 ? 10.982 8.151 -29.248 1.00 82.06 89 ARG A O 1
ATOM 717 N N . ARG A 1 90 ? 11.758 6.5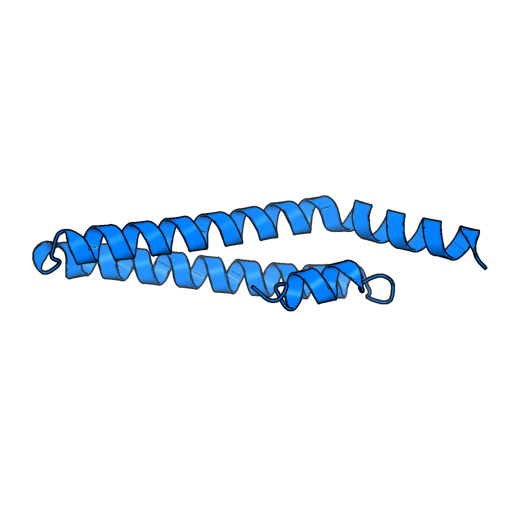50 -27.905 1.00 78.19 90 ARG A N 1
ATOM 718 C CA . ARG A 1 90 ? 13.149 7.019 -27.947 1.00 78.19 90 ARG A CA 1
ATOM 719 C C . ARG A 1 90 ? 13.785 6.741 -29.301 1.00 78.19 90 ARG A C 1
ATOM 721 O O . ARG A 1 90 ? 14.445 7.621 -29.840 1.00 78.19 90 ARG A O 1
ATOM 728 N N . ASP A 1 91 ? 13.530 5.555 -29.843 1.00 74.75 91 ASP A N 1
ATOM 729 C CA . ASP A 1 91 ? 14.054 5.128 -31.141 1.00 74.75 91 ASP A CA 1
ATOM 730 C C . ASP A 1 91 ? 13.484 5.967 -32.301 1.00 74.75 91 ASP A C 1
ATOM 732 O O . ASP A 1 91 ? 14.151 6.146 -33.313 1.00 74.75 91 ASP A O 1
ATOM 736 N N . GLU A 1 92 ? 12.278 6.530 -32.154 1.00 78.50 92 GLU A N 1
ATOM 737 C CA . GLU A 1 92 ? 11.647 7.410 -33.154 1.00 78.50 92 GLU A CA 1
ATOM 738 C C . GLU A 1 92 ? 12.293 8.811 -33.241 1.00 78.50 92 GLU A C 1
ATOM 740 O O . GLU A 1 92 ? 12.167 9.485 -34.264 1.00 78.50 92 GLU A O 1
ATOM 745 N N . TYR A 1 93 ? 13.006 9.246 -32.195 1.00 59.94 93 TYR A N 1
ATOM 746 C CA . TYR A 1 93 ? 13.658 10.563 -32.119 1.00 59.94 93 TYR A CA 1
ATOM 747 C C . TYR A 1 93 ? 15.196 10.500 -32.025 1.00 59.94 93 TYR A C 1
ATOM 749 O O . TYR A 1 93 ? 15.821 11.541 -31.800 1.00 59.94 93 TYR A O 1
ATOM 757 N N . SER A 1 94 ? 15.802 9.314 -32.177 1.00 56.56 94 SER A N 1
ATOM 758 C CA . SER A 1 94 ? 17.263 9.111 -32.204 1.00 56.56 94 SER A CA 1
ATOM 759 C C . SER A 1 94 ? 17.824 9.045 -33.620 1.00 56.56 94 SER A C 1
ATOM 761 O O . SER A 1 94 ? 19.041 9.326 -33.731 1.00 56.56 94 SER A O 1
#